Protein AF-A0A6N8VYC4-F1 (afdb_monomer_lite)

Sequence (109 aa):
MSDLDLDAYCQLMQEIKRRTSVVNLILAEPGRLMFKATAVESMCLQVRKILELIAMGSLVANEEALSRARCGLGKLWSGQQILRRVHGVNPDFYPRPIVELPGSGAIKS

Foldseek 3Di:
DDPVLVVVLVVLVVLLVVLVVLLVVCVVCVVVDVDNVVSVVSNVVSVLSSVLSLLVSLLSVPVQLVVVLVVCPVVDPDSVVSVVSSCVSPVPSDDDDDDDDPPPDPPPD

pLDDT: mean 78.05, std 10.92, range [49.78, 94.25]

Radius of gyration: 18.03 Å; chains: 1; bounding box: 36×52×43 Å

Secondary structure (DSSP, 8-state):
--HHHHHHHHHHHHHHHHHHHHHHHHHH-TTSSS-HHHHHHHHHHHHHHHHHHHHHHHHHT-HHHHHHHHHHHTT---HHHHHHHHHHH-TT-SPPPP--PPP------

Structure (mmCIF, N/CA/C/O backbone):
data_AF-A0A6N8VYC4-F1
#
_entry.id   AF-A0A6N8VYC4-F1
#
loop_
_atom_site.group_PDB
_atom_site.id
_atom_site.type_symbol
_atom_site.label_atom_id
_atom_site.label_alt_id
_atom_site.label_comp_id
_atom_site.label_asym_id
_atom_site.label_entity_id
_atom_site.label_seq_id
_atom_site.pdbx_PDB_ins_code
_atom_site.Cartn_x
_atom_site.Cartn_y
_atom_site.Cartn_z
_atom_site.occupancy
_atom_site.B_iso_or_equiv
_atom_site.auth_seq_id
_atom_site.auth_comp_id
_atom_site.auth_asym_id
_atom_site.auth_atom_id
_atom_site.pdbx_PDB_model_num
ATOM 1 N N . MET A 1 1 ? -17.537 -1.862 14.434 1.00 61.72 1 MET A N 1
ATOM 2 C CA . MET A 1 1 ? -17.065 -1.213 13.197 1.00 61.72 1 MET A CA 1
ATOM 3 C C . MET A 1 1 ? -18.210 -0.370 12.679 1.00 61.72 1 MET A C 1
ATOM 5 O O . MET A 1 1 ? -19.258 -0.939 12.391 1.00 61.72 1 MET A O 1
ATOM 9 N N . SER A 1 2 ? -18.064 0.956 12.660 1.00 77.56 2 SER A N 1
ATOM 10 C CA . SER A 1 2 ? -19.117 1.859 12.177 1.00 77.56 2 SER A CA 1
ATOM 11 C C . SER A 1 2 ? -19.246 1.810 10.646 1.00 77.56 2 SER A C 1
ATOM 13 O O . SER A 1 2 ? -18.297 1.425 9.962 1.00 77.56 2 SER A O 1
ATOM 15 N N . ASP A 1 3 ? -20.388 2.226 10.086 1.00 75.12 3 ASP A N 1
ATOM 16 C CA . ASP A 1 3 ? -20.582 2.292 8.623 1.00 75.12 3 ASP A CA 1
ATOM 17 C C . ASP A 1 3 ? -19.539 3.193 7.932 1.00 75.12 3 ASP A C 1
ATOM 19 O O . ASP A 1 3 ? -19.113 2.919 6.810 1.00 75.12 3 ASP A O 1
ATOM 23 N N . LEU A 1 4 ? -19.065 4.236 8.626 1.00 78.38 4 LEU A N 1
ATOM 24 C CA . LEU A 1 4 ? -17.997 5.120 8.148 1.00 78.38 4 LEU A CA 1
ATOM 25 C C . LEU A 1 4 ? -16.635 4.411 8.088 1.00 78.38 4 LEU A C 1
ATOM 27 O O . LEU A 1 4 ? -15.871 4.627 7.148 1.00 78.38 4 LEU A O 1
ATOM 31 N N . ASP A 1 5 ? -16.332 3.555 9.068 1.00 78.06 5 ASP A N 1
ATOM 32 C CA . ASP A 1 5 ? -15.088 2.775 9.084 1.00 78.06 5 ASP A CA 1
ATOM 33 C C . ASP A 1 5 ? -15.101 1.699 7.991 1.00 78.06 5 ASP A C 1
ATOM 35 O O . ASP A 1 5 ? -14.079 1.446 7.350 1.00 78.06 5 ASP A O 1
ATOM 39 N N . LEU A 1 6 ? -16.267 1.099 7.725 1.00 81.88 6 LEU A N 1
ATOM 40 C CA . LEU A 1 6 ? -16.435 0.135 6.640 1.00 81.88 6 LEU A CA 1
ATOM 41 C C . LEU A 1 6 ? -16.202 0.785 5.268 1.00 81.88 6 LEU A C 1
ATOM 43 O O . LEU A 1 6 ? -15.453 0.236 4.458 1.00 81.88 6 LEU A O 1
ATOM 47 N N . ASP A 1 7 ? -16.784 1.960 5.015 1.00 84.25 7 ASP A N 1
ATOM 48 C CA . ASP A 1 7 ? -16.571 2.677 3.753 1.00 84.25 7 ASP A CA 1
ATOM 49 C C . ASP A 1 7 ? -15.101 3.097 3.587 1.00 84.25 7 ASP A C 1
ATOM 51 O O . ASP A 1 7 ? -14.488 2.848 2.545 1.00 84.25 7 ASP A O 1
ATOM 55 N N . ALA A 1 8 ? -14.478 3.623 4.648 1.00 81.88 8 ALA A N 1
ATOM 56 C CA . ALA A 1 8 ? -13.054 3.951 4.647 1.00 81.88 8 ALA A CA 1
ATOM 57 C C . ALA A 1 8 ? -12.182 2.720 4.343 1.00 81.88 8 ALA A C 1
ATOM 59 O O . ALA A 1 8 ? -11.260 2.792 3.526 1.00 81.88 8 ALA A O 1
ATOM 60 N N . TYR A 1 9 ? -12.488 1.567 4.943 1.00 84.62 9 TYR A N 1
ATOM 61 C CA . TYR A 1 9 ? -11.805 0.312 4.642 1.00 84.62 9 TYR A CA 1
ATOM 62 C C . TYR A 1 9 ? -11.974 -0.093 3.170 1.00 84.62 9 TYR A C 1
ATOM 64 O O . TYR A 1 9 ? -10.988 -0.402 2.494 1.00 84.62 9 TYR A O 1
ATOM 72 N N . CYS A 1 10 ? -13.197 -0.043 2.636 1.00 87.38 10 CYS A N 1
ATOM 73 C CA . CYS A 1 10 ? -13.480 -0.352 1.236 1.00 87.38 10 CYS A CA 1
ATOM 74 C C . CYS A 1 10 ? -12.697 0.553 0.274 1.00 87.38 10 CYS A C 1
ATOM 76 O O . CYS A 1 10 ? -12.110 0.055 -0.692 1.00 87.38 10 CYS A O 1
ATOM 78 N N . GLN A 1 11 ? -12.624 1.855 0.554 1.00 88.56 11 GLN A N 1
ATOM 79 C CA . GLN A 1 11 ? -11.842 2.806 -0.236 1.00 88.56 11 GLN A CA 1
ATOM 80 C C . GLN A 1 11 ? -10.342 2.472 -0.213 1.00 88.56 11 GLN A C 1
ATOM 82 O O . GLN A 1 11 ? -9.700 2.447 -1.268 1.00 88.56 11 GLN A O 1
ATOM 87 N N . LEU A 1 12 ? -9.788 2.133 0.958 1.00 89.12 12 LEU A N 1
ATOM 88 C CA . LEU A 1 12 ? -8.393 1.692 1.083 1.00 89.12 12 LEU A CA 1
ATOM 89 C C . LEU A 1 12 ? -8.127 0.424 0.256 1.00 89.12 12 LEU A C 1
ATOM 91 O O . LEU A 1 12 ? -7.117 0.342 -0.446 1.00 89.12 12 LEU A O 1
ATOM 95 N N . MET A 1 13 ? -9.047 -0.547 0.280 1.00 90.81 13 MET A N 1
ATOM 96 C CA . MET A 1 13 ? -8.927 -1.778 -0.509 1.00 90.81 13 MET A CA 1
ATOM 97 C C . MET A 1 13 ? -9.012 -1.521 -2.019 1.00 90.81 13 MET A C 1
ATOM 99 O O . MET A 1 13 ? -8.278 -2.136 -2.796 1.00 90.81 13 MET A O 1
ATOM 103 N N . GLN A 1 14 ? -9.876 -0.604 -2.462 1.00 93.31 14 GLN A N 1
ATOM 104 C CA . GLN A 1 14 ? -9.946 -0.207 -3.871 1.00 93.31 14 GLN A CA 1
ATOM 105 C C . GLN A 1 14 ? -8.651 0.464 -4.340 1.00 93.31 14 GLN A C 1
ATOM 107 O O . GLN A 1 14 ? -8.165 0.169 -5.434 1.00 93.31 14 GLN A O 1
ATOM 112 N N . GLU A 1 15 ? -8.065 1.325 -3.512 1.00 92.94 15 GLU A N 1
ATOM 113 C CA . GLU A 1 15 ? -6.802 1.993 -3.822 1.00 92.94 15 GLU A CA 1
ATOM 114 C C . GLU A 1 15 ? -5.642 0.992 -3.934 1.00 92.94 15 GLU A C 1
ATOM 116 O O . GLU A 1 15 ? -4.841 1.082 -4.867 1.00 92.94 15 GLU A O 1
ATOM 121 N N . ILE A 1 16 ? -5.590 -0.020 -3.058 1.00 94.25 16 ILE A N 1
ATOM 122 C CA . ILE A 1 16 ? -4.629 -1.129 -3.177 1.00 94.25 16 ILE A CA 1
ATOM 123 C C . ILE A 1 16 ? -4.768 -1.813 -4.540 1.00 94.25 16 ILE A C 1
ATOM 125 O O . ILE A 1 16 ? -3.770 -1.960 -5.243 1.00 94.25 16 ILE A O 1
ATOM 129 N N . LYS A 1 17 ? -5.992 -2.173 -4.957 1.00 93.50 17 LYS A N 1
ATOM 130 C CA . LYS A 1 17 ? -6.231 -2.821 -6.261 1.00 93.50 17 LYS A CA 1
ATOM 131 C C . LYS A 1 17 ? -5.719 -1.971 -7.423 1.00 93.50 17 LYS A C 1
ATOM 133 O O . LYS A 1 17 ? -5.032 -2.494 -8.297 1.00 93.50 17 LYS A O 1
ATOM 138 N N . ARG A 1 18 ? -5.996 -0.662 -7.418 1.00 9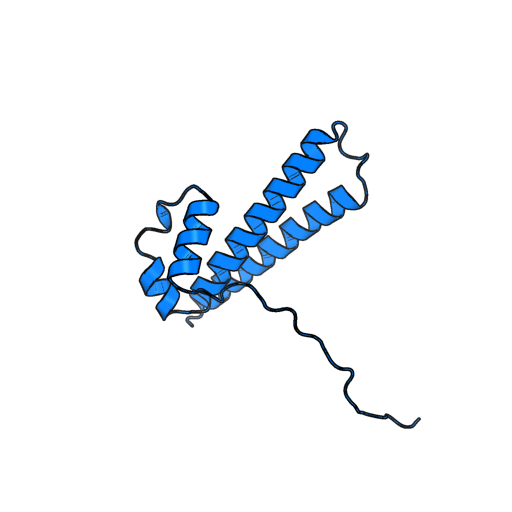3.94 18 ARG A N 1
ATOM 139 C CA . ARG A 1 18 ? -5.513 0.268 -8.458 1.00 93.94 18 ARG A CA 1
ATOM 140 C C . ARG A 1 18 ? -3.988 0.306 -8.520 1.00 93.94 18 ARG A C 1
ATOM 142 O O . ARG A 1 18 ? -3.420 0.220 -9.606 1.00 93.94 18 ARG A O 1
ATOM 149 N N . ARG A 1 19 ? -3.316 0.392 -7.368 1.00 93.62 19 ARG A N 1
ATOM 150 C CA . ARG A 1 19 ? -1.845 0.402 -7.296 1.00 93.62 19 ARG A CA 1
ATOM 151 C C . ARG A 1 19 ? -1.237 -0.917 -7.753 1.00 93.62 19 ARG A C 1
ATOM 153 O O . ARG A 1 19 ? -0.251 -0.897 -8.486 1.00 93.62 19 ARG A O 1
ATOM 160 N N . THR A 1 20 ? -1.846 -2.046 -7.397 1.00 93.94 20 THR A N 1
ATOM 161 C CA . THR A 1 20 ? -1.430 -3.365 -7.889 1.00 93.94 20 THR A CA 1
ATOM 162 C C . THR A 1 20 ? -1.564 -3.455 -9.409 1.00 93.94 20 THR A C 1
ATOM 164 O O . THR A 1 20 ? -0.648 -3.948 -10.063 1.00 93.94 20 THR A O 1
ATOM 167 N N . SER A 1 21 ? -2.629 -2.902 -10.002 1.00 93.44 21 SER A N 1
ATOM 168 C CA . SER A 1 21 ? -2.766 -2.834 -11.464 1.00 93.44 21 SER A CA 1
ATOM 169 C C . SER A 1 21 ? -1.636 -2.043 -12.129 1.00 93.44 21 SER A C 1
ATOM 171 O O . SER A 1 21 ? -1.164 -2.448 -13.186 1.00 93.44 21 SER A O 1
ATOM 173 N N . VAL A 1 22 ? -1.154 -0.959 -11.510 1.00 90.44 22 VAL A N 1
ATOM 174 C CA . VAL A 1 22 ? 0.007 -0.200 -12.017 1.00 90.44 22 VAL A CA 1
ATOM 175 C C . VAL A 1 22 ? 1.280 -1.046 -11.979 1.00 90.44 22 VAL A C 1
ATOM 177 O O . VAL A 1 22 ? 2.023 -1.067 -12.956 1.00 90.44 22 VAL A O 1
ATOM 180 N N . VAL A 1 23 ? 1.527 -1.774 -10.885 1.00 91.75 23 VAL A N 1
ATOM 181 C CA . VAL A 1 23 ? 2.686 -2.680 -10.784 1.00 91.75 23 VAL A CA 1
ATOM 182 C C . VAL A 1 23 ? 2.614 -3.769 -11.856 1.00 91.75 23 VAL A C 1
ATOM 184 O O . VAL A 1 23 ? 3.595 -3.993 -12.561 1.00 91.75 23 VAL A O 1
ATOM 187 N N . ASN A 1 24 ? 1.444 -4.387 -12.033 1.00 91.19 24 ASN A N 1
ATOM 188 C CA . ASN A 1 24 ? 1.225 -5.412 -13.052 1.00 91.19 24 ASN A CA 1
ATOM 189 C C . ASN A 1 24 ? 1.417 -4.867 -14.473 1.00 91.19 24 ASN A C 1
ATOM 191 O O . ASN A 1 24 ? 1.998 -5.553 -15.308 1.00 91.19 24 ASN A O 1
ATOM 195 N N . LEU A 1 25 ? 0.983 -3.632 -14.742 1.00 89.88 25 LEU A N 1
ATOM 196 C CA . LEU A 1 25 ? 1.174 -2.982 -16.038 1.00 89.88 25 LEU A CA 1
ATOM 197 C C . LEU A 1 25 ? 2.662 -2.780 -16.359 1.00 89.88 25 LEU A C 1
ATOM 199 O O . LEU A 1 25 ? 3.096 -3.073 -17.470 1.00 89.88 25 LEU A O 1
ATOM 203 N N . ILE A 1 26 ? 3.446 -2.306 -15.386 1.00 87.94 26 ILE A N 1
ATOM 204 C CA . ILE A 1 26 ? 4.891 -2.098 -15.562 1.00 87.94 26 ILE A CA 1
ATOM 205 C C . ILE A 1 26 ? 5.617 -3.442 -15.738 1.00 87.94 26 ILE A C 1
ATOM 207 O O . ILE A 1 26 ? 6.537 -3.536 -16.548 1.00 87.94 26 ILE A O 1
ATOM 211 N N . LEU A 1 27 ? 5.194 -4.483 -15.012 1.00 86.44 27 LEU A N 1
ATOM 212 C CA . LEU A 1 27 ? 5.744 -5.836 -15.136 1.00 86.44 27 LEU A CA 1
ATOM 213 C C . LEU A 1 27 ? 5.443 -6.481 -16.494 1.00 86.44 27 LEU A C 1
ATOM 215 O O . LEU A 1 27 ? 6.319 -7.133 -17.057 1.00 86.44 27 LEU A O 1
ATOM 219 N N . ALA A 1 28 ? 4.220 -6.316 -17.003 1.00 87.12 28 ALA A N 1
ATOM 220 C CA . ALA A 1 28 ? 3.793 -6.897 -18.273 1.00 87.12 28 ALA A CA 1
ATOM 221 C C . ALA A 1 28 ? 4.479 -6.235 -19.477 1.00 87.12 28 ALA A C 1
ATOM 223 O O . ALA A 1 28 ? 4.802 -6.913 -20.450 1.00 87.12 28 ALA A O 1
ATOM 224 N N . GLU A 1 29 ? 4.749 -4.928 -19.402 1.00 81.12 29 GLU A N 1
ATOM 225 C CA . GLU A 1 29 ? 5.382 -4.171 -20.485 1.00 81.12 29 GLU A CA 1
ATOM 226 C C . GLU A 1 29 ? 6.582 -3.337 -19.989 1.00 81.12 29 GLU A C 1
ATOM 228 O O . GLU A 1 29 ? 6.530 -2.100 -19.989 1.00 81.12 29 GLU A O 1
ATOM 233 N N . PRO A 1 30 ? 7.722 -3.968 -19.637 1.00 63.19 30 PRO A N 1
ATOM 234 C CA . PRO A 1 30 ? 8.898 -3.255 -19.124 1.00 63.19 30 PRO A CA 1
ATOM 235 C C . PRO A 1 30 ? 9.486 -2.237 -20.114 1.00 63.19 30 PRO A C 1
ATOM 237 O O . PRO A 1 30 ? 10.230 -1.345 -19.716 1.00 63.19 30 PRO A O 1
ATOM 240 N N . GLY A 1 31 ? 9.176 -2.384 -21.409 1.00 63.97 31 GLY A N 1
ATOM 241 C CA . GLY A 1 31 ? 9.610 -1.491 -22.487 1.00 63.97 31 GLY A CA 1
ATOM 242 C C . GLY A 1 31 ? 8.738 -0.247 -22.685 1.00 63.97 31 GLY A C 1
ATOM 243 O O . GLY A 1 31 ? 9.132 0.639 -23.438 1.00 63.97 31 GLY A O 1
ATOM 244 N N . ARG A 1 32 ? 7.576 -0.145 -22.020 1.00 66.44 32 ARG A N 1
ATOM 245 C CA . ARG A 1 32 ? 6.687 1.026 -22.135 1.00 66.44 32 ARG A CA 1
ATOM 246 C C . ARG A 1 32 ? 7.260 2.265 -21.445 1.00 66.44 32 ARG A C 1
ATOM 248 O O . ARG A 1 32 ? 6.955 3.393 -21.824 1.00 66.44 32 ARG A O 1
ATOM 255 N N . LEU A 1 33 ? 8.104 2.059 -20.437 1.00 68.25 33 LEU A N 1
ATOM 256 C CA . LEU A 1 33 ? 8.885 3.113 -19.805 1.00 68.25 33 LEU A CA 1
ATOM 257 C C . LEU A 1 33 ? 10.251 3.192 -20.487 1.00 68.25 33 LEU A C 1
ATOM 259 O O . LEU A 1 33 ? 11.067 2.282 -20.379 1.00 68.25 33 LEU A O 1
ATOM 263 N N . MET A 1 34 ? 10.504 4.320 -21.153 1.00 66.88 34 MET A N 1
ATOM 264 C CA . MET A 1 34 ? 11.754 4.605 -21.875 1.00 66.88 34 MET A CA 1
ATOM 265 C C . MET A 1 34 ? 13.002 4.463 -20.985 1.00 66.88 34 MET A C 1
ATOM 267 O O . MET A 1 34 ? 14.094 4.200 -21.482 1.00 66.88 34 MET A O 1
ATOM 271 N N . PHE A 1 35 ? 12.845 4.612 -19.664 1.00 80.25 35 PHE A N 1
ATOM 272 C CA . PHE A 1 35 ? 13.921 4.491 -18.689 1.00 80.25 35 PHE A CA 1
ATOM 273 C C . PHE A 1 35 ? 13.594 3.444 -17.617 1.00 80.25 35 PHE A C 1
ATOM 275 O O . PHE A 1 35 ? 12.711 3.629 -16.777 1.00 80.25 35 PHE A O 1
ATOM 282 N N . LYS A 1 36 ? 14.345 2.335 -17.629 1.00 82.31 36 LYS A N 1
ATOM 283 C CA . LYS A 1 36 ? 14.137 1.190 -16.725 1.00 82.31 36 LYS A CA 1
ATOM 284 C C . LYS A 1 36 ? 14.246 1.560 -15.245 1.00 82.31 36 LYS A C 1
ATOM 286 O O . LYS A 1 36 ? 13.532 0.980 -14.432 1.00 82.31 36 LYS A O 1
ATOM 291 N N . ALA A 1 37 ? 15.097 2.523 -14.885 1.00 86.31 37 ALA A N 1
ATOM 292 C CA . ALA A 1 37 ? 15.219 2.943 -13.491 1.00 86.31 37 ALA A CA 1
ATOM 293 C C . ALA A 1 37 ? 13.909 3.562 -12.978 1.00 86.31 37 ALA A C 1
ATOM 295 O O . ALA A 1 37 ? 13.441 3.176 -11.914 1.00 86.31 37 ALA A O 1
ATOM 296 N N . THR A 1 38 ? 13.237 4.397 -13.780 1.00 86.31 38 THR A N 1
ATOM 297 C CA . THR A 1 38 ? 11.930 4.974 -13.417 1.00 86.31 38 THR A CA 1
ATOM 298 C C . THR A 1 38 ? 10.847 3.910 -13.263 1.00 86.31 38 THR A C 1
ATOM 300 O O . THR A 1 38 ? 9.977 4.042 -12.402 1.00 86.31 38 THR A O 1
ATOM 303 N N . ALA A 1 39 ? 10.895 2.835 -14.056 1.00 86.69 39 ALA A N 1
ATOM 304 C CA . ALA A 1 39 ? 9.989 1.700 -13.896 1.00 86.69 39 ALA A CA 1
ATOM 305 C C . ALA A 1 39 ? 10.178 1.019 -12.532 1.00 86.69 39 ALA A C 1
ATOM 307 O O . ALA A 1 39 ? 9.208 0.824 -11.798 1.00 86.69 39 ALA A O 1
ATOM 308 N N . VAL A 1 40 ? 11.431 0.735 -12.165 1.00 88.19 40 VAL A N 1
ATOM 309 C CA . VAL A 1 40 ? 11.789 0.134 -10.872 1.00 88.19 40 VAL A CA 1
ATOM 310 C C . VAL A 1 40 ? 11.410 1.056 -9.711 1.00 88.19 40 VAL A C 1
ATOM 312 O O . VAL A 1 40 ? 10.750 0.616 -8.772 1.00 88.19 40 VAL A O 1
ATOM 315 N N . GLU A 1 41 ? 11.757 2.341 -9.784 1.00 90.94 41 GLU A N 1
ATOM 316 C CA . GLU A 1 41 ? 11.402 3.347 -8.776 1.00 90.94 41 GLU A CA 1
ATOM 317 C C . GLU A 1 41 ? 9.885 3.443 -8.586 1.00 90.94 41 GLU A C 1
ATOM 319 O O . GLU A 1 41 ? 9.393 3.425 -7.454 1.00 90.94 41 GLU A O 1
ATOM 324 N N . SER A 1 42 ? 9.135 3.474 -9.692 1.00 90.31 42 SER A N 1
ATOM 325 C CA . SER A 1 42 ? 7.673 3.523 -9.675 1.00 90.31 42 SER A CA 1
ATOM 326 C C . SER A 1 42 ? 7.083 2.274 -9.030 1.00 90.31 42 SER A C 1
ATOM 328 O O . SER A 1 42 ? 6.228 2.392 -8.154 1.00 90.31 42 SER A O 1
ATOM 330 N N . MET A 1 43 ? 7.555 1.079 -9.397 1.00 90.25 43 MET A N 1
ATOM 331 C CA . MET A 1 43 ? 7.097 -0.176 -8.793 1.00 90.25 43 MET A CA 1
ATOM 332 C C . MET A 1 43 ? 7.387 -0.228 -7.291 1.00 90.25 43 MET A C 1
ATOM 334 O O . MET A 1 43 ? 6.479 -0.498 -6.505 1.00 90.25 43 MET A O 1
ATOM 338 N N . CYS A 1 44 ? 8.616 0.087 -6.876 1.00 90.31 44 CYS A N 1
ATOM 339 C CA . CYS A 1 44 ? 9.006 0.130 -5.466 1.00 90.31 44 CYS A CA 1
ATOM 340 C C . CYS A 1 44 ? 8.134 1.112 -4.668 1.00 90.31 44 CYS A C 1
ATOM 342 O O . CYS A 1 44 ? 7.704 0.810 -3.551 1.00 90.31 44 CYS A O 1
ATOM 344 N N . LEU A 1 45 ? 7.821 2.272 -5.254 1.00 91.94 45 LEU A N 1
ATOM 345 C CA . LEU A 1 45 ? 6.935 3.261 -4.654 1.00 91.94 45 LEU A CA 1
ATOM 346 C C . LEU A 1 45 ? 5.504 2.731 -4.486 1.00 91.94 45 LEU A C 1
ATOM 348 O O . LEU A 1 45 ? 4.919 2.9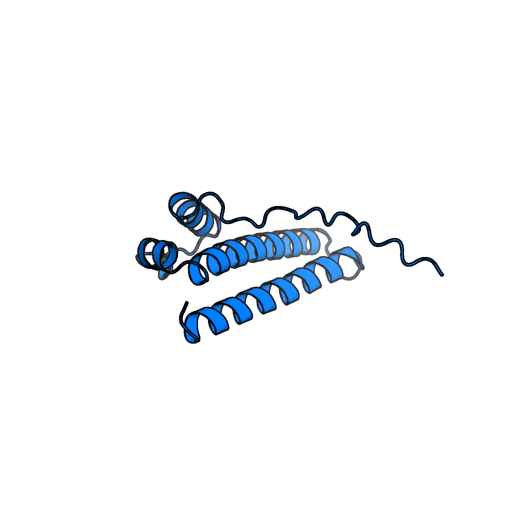08 -3.413 1.00 91.94 45 LEU A O 1
ATOM 352 N N . GLN A 1 46 ? 4.947 2.076 -5.511 1.00 93.19 46 GLN A N 1
ATOM 353 C CA . GLN A 1 46 ? 3.606 1.495 -5.426 1.00 93.19 46 GLN A CA 1
ATOM 354 C C . GLN A 1 46 ? 3.540 0.381 -4.381 1.00 93.19 46 GLN A C 1
ATOM 356 O O . GLN A 1 46 ? 2.626 0.389 -3.559 1.00 93.19 46 GLN A O 1
ATOM 361 N N . VAL A 1 47 ? 4.528 -0.518 -4.344 1.00 90.56 47 VAL A N 1
ATOM 362 C CA . VAL A 1 47 ? 4.608 -1.594 -3.342 1.00 90.56 47 VAL A CA 1
ATOM 363 C C . VAL A 1 47 ? 4.656 -1.019 -1.929 1.00 90.56 47 VAL A C 1
ATOM 365 O O . VAL A 1 47 ? 3.873 -1.425 -1.072 1.00 90.56 47 VAL A O 1
ATOM 368 N N . ARG A 1 48 ? 5.498 -0.009 -1.682 1.00 90.06 48 ARG A N 1
ATOM 369 C CA . ARG A 1 48 ? 5.550 0.665 -0.378 1.00 90.06 48 ARG A CA 1
ATOM 370 C C . ARG A 1 48 ? 4.190 1.248 0.021 1.00 90.06 48 ARG A C 1
ATOM 372 O O . ARG A 1 48 ? 3.767 1.087 1.163 1.00 90.06 48 ARG A O 1
ATOM 379 N N . LYS A 1 49 ? 3.492 1.901 -0.913 1.00 89.25 49 LYS A N 1
ATOM 380 C CA . LYS A 1 49 ? 2.166 2.481 -0.659 1.00 89.25 49 LYS A CA 1
ATOM 381 C C . LYS A 1 49 ? 1.099 1.422 -0.400 1.00 89.25 49 LYS A C 1
ATOM 383 O O . LYS A 1 49 ? 0.258 1.632 0.466 1.00 89.25 49 LYS A O 1
ATOM 388 N N . ILE A 1 50 ? 1.157 0.283 -1.086 1.00 91.19 50 ILE A N 1
ATOM 389 C CA . ILE A 1 50 ? 0.276 -0.861 -0.821 1.00 91.19 50 ILE A CA 1
ATOM 390 C C . ILE A 1 50 ? 0.459 -1.354 0.621 1.00 91.19 50 ILE A C 1
ATOM 392 O O . ILE A 1 50 ? -0.531 -1.509 1.330 1.00 91.19 50 ILE A O 1
ATOM 396 N N . LEU A 1 51 ? 1.700 -1.524 1.091 1.00 86.69 51 LEU A N 1
ATOM 397 C CA . LEU A 1 51 ? 1.972 -1.946 2.473 1.00 86.69 51 LEU A CA 1
ATOM 398 C C . LEU A 1 51 ? 1.441 -0.935 3.504 1.00 86.69 51 LEU A C 1
ATOM 400 O O . LEU A 1 51 ? 0.847 -1.330 4.506 1.00 86.69 51 LEU A O 1
ATOM 404 N N . GLU A 1 52 ? 1.605 0.366 3.244 1.00 84.25 52 GLU A N 1
ATOM 405 C CA . GLU A 1 52 ? 1.044 1.433 4.086 1.00 84.25 52 GLU A CA 1
ATOM 406 C C . GLU A 1 52 ? -0.493 1.373 4.143 1.00 84.25 52 GLU A C 1
ATOM 408 O O . GLU A 1 52 ? -1.074 1.497 5.220 1.00 84.25 52 GLU A O 1
ATOM 413 N N . LEU A 1 53 ? -1.160 1.154 3.005 1.00 87.88 53 LEU A N 1
ATOM 414 C CA . LEU A 1 53 ? -2.621 1.042 2.928 1.00 87.88 53 LEU A CA 1
ATOM 415 C C . LEU A 1 53 ? -3.142 -0.208 3.645 1.00 87.88 53 LEU A C 1
ATOM 417 O O . LEU A 1 53 ? -4.153 -0.118 4.335 1.00 87.88 53 LEU A O 1
ATOM 421 N N . ILE A 1 54 ? -2.449 -1.347 3.536 1.00 86.31 54 ILE A N 1
ATOM 422 C CA . ILE A 1 54 ? -2.781 -2.574 4.283 1.00 86.31 54 ILE A CA 1
ATOM 423 C C . ILE A 1 54 ? -2.689 -2.310 5.790 1.00 86.31 54 ILE A C 1
ATOM 425 O O . ILE A 1 54 ? -3.613 -2.639 6.534 1.00 86.31 54 ILE A O 1
ATOM 429 N N . ALA A 1 55 ? -1.611 -1.658 6.232 1.00 82.69 55 ALA A N 1
ATOM 430 C CA . ALA A 1 55 ? -1.424 -1.283 7.628 1.00 82.69 55 ALA A CA 1
ATOM 431 C C . ALA A 1 55 ? -2.562 -0.382 8.130 1.00 82.69 55 ALA A C 1
ATOM 433 O O . ALA A 1 55 ? -3.146 -0.647 9.179 1.00 82.69 55 ALA A O 1
ATOM 434 N N . MET A 1 56 ? -2.938 0.640 7.359 1.00 81.50 56 MET A N 1
ATOM 435 C CA . MET A 1 56 ? -4.056 1.520 7.711 1.00 81.50 56 MET A CA 1
ATOM 436 C C . MET A 1 56 ? -5.405 0.793 7.692 1.00 81.50 56 MET A C 1
ATOM 438 O O . MET A 1 56 ? -6.194 0.977 8.612 1.00 81.50 56 MET A O 1
ATOM 442 N N . GLY A 1 57 ? -5.655 -0.076 6.710 1.00 83.50 57 GLY A N 1
ATOM 443 C CA . GLY A 1 57 ? -6.882 -0.872 6.635 1.00 83.50 57 GLY A CA 1
ATOM 444 C C . GLY A 1 57 ? -7.052 -1.790 7.845 1.00 83.50 57 GLY A C 1
ATOM 445 O O . GLY A 1 57 ? -8.144 -1.877 8.398 1.00 83.50 57 GLY A O 1
ATOM 446 N N . SER A 1 58 ? -5.962 -2.404 8.318 1.00 79.00 58 SER A N 1
ATOM 447 C CA . SER A 1 58 ? -5.976 -3.229 9.535 1.00 79.00 58 SER A CA 1
ATO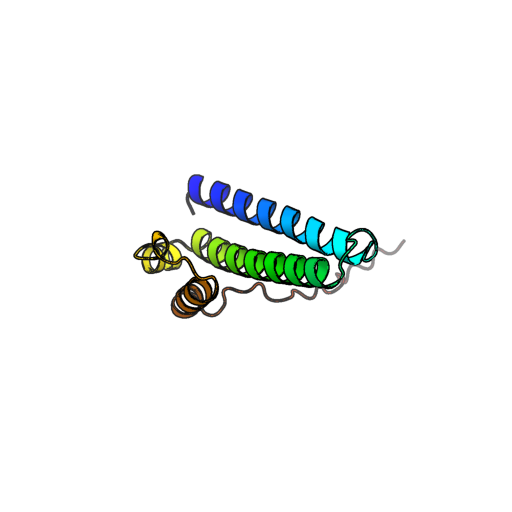M 448 C C . SER A 1 58 ? -6.324 -2.435 10.802 1.00 79.00 58 SER A C 1
ATOM 450 O O . SER A 1 58 ? -6.917 -2.987 11.726 1.00 79.00 58 SER A O 1
ATOM 452 N N . LEU A 1 59 ? -5.960 -1.146 10.848 1.00 79.56 59 LEU A N 1
ATOM 453 C CA . LEU A 1 59 ? -6.309 -0.259 11.951 1.00 79.56 59 LEU A CA 1
ATOM 454 C C . LEU A 1 59 ? -7.778 0.137 11.865 1.00 79.56 59 LEU A C 1
ATOM 456 O O . LEU A 1 59 ? -8.473 0.020 12.859 1.00 79.56 59 LEU A O 1
ATOM 460 N N . VAL A 1 60 ? -8.265 0.556 10.694 1.00 79.69 60 VAL A N 1
ATOM 461 C CA . VAL A 1 60 ? -9.678 0.935 10.500 1.00 79.69 60 VAL A CA 1
ATOM 462 C C . VAL A 1 60 ? -10.622 -0.227 10.832 1.00 79.69 60 VAL A C 1
ATOM 464 O O . VAL A 1 60 ? -11.653 -0.017 11.462 1.00 79.69 60 VAL A O 1
ATOM 467 N N . ALA A 1 61 ? -10.237 -1.460 10.497 1.00 76.12 61 ALA A N 1
ATOM 468 C CA . ALA A 1 61 ? -11.008 -2.655 10.832 1.00 76.12 61 ALA A CA 1
ATOM 469 C C . ALA A 1 61 ? -11.010 -3.008 12.338 1.00 76.12 61 ALA A C 1
ATOM 471 O O . ALA A 1 61 ? -11.823 -3.820 12.776 1.00 76.12 61 ALA A O 1
ATOM 472 N N . ASN A 1 62 ? -10.111 -2.424 13.139 1.00 77.06 62 ASN A N 1
ATOM 473 C CA . ASN A 1 62 ? -9.956 -2.709 14.565 1.00 77.06 62 ASN A CA 1
ATOM 474 C C . ASN A 1 62 ? -10.105 -1.421 15.396 1.00 77.06 62 ASN A C 1
ATOM 476 O O . ASN A 1 62 ? -9.145 -0.679 15.589 1.00 77.06 62 ASN A O 1
ATOM 480 N N . GLU A 1 63 ? -11.303 -1.175 15.937 1.00 70.56 63 GLU A N 1
ATOM 481 C CA . GLU A 1 63 ? -11.648 0.054 16.678 1.00 70.56 63 GLU A CA 1
ATOM 482 C C . GLU A 1 63 ? -10.730 0.348 17.882 1.00 70.56 63 GLU A C 1
ATOM 484 O O . GLU A 1 63 ? -10.391 1.510 18.141 1.00 70.56 63 GLU A O 1
ATOM 489 N N . GLU A 1 64 ? -10.268 -0.680 18.600 1.00 71.31 64 GLU A N 1
ATOM 490 C CA . GLU A 1 64 ? -9.351 -0.524 19.737 1.00 71.31 64 GLU A CA 1
ATOM 491 C C . GLU A 1 64 ? -7.933 -0.153 19.285 1.00 71.31 64 GLU A C 1
ATOM 493 O O . GLU A 1 64 ? -7.258 0.693 19.888 1.00 71.31 64 GLU A O 1
ATOM 498 N N . ALA A 1 65 ? -7.452 -0.784 18.211 1.00 70.12 65 ALA A N 1
ATOM 499 C CA . ALA A 1 65 ? -6.165 -0.458 17.609 1.00 70.12 65 ALA A CA 1
ATOM 500 C C . ALA A 1 65 ? -6.198 0.940 16.979 1.00 70.12 65 ALA A C 1
ATOM 502 O O . ALA A 1 65 ? -5.273 1.731 17.183 1.00 70.12 65 ALA A O 1
ATOM 503 N N . LEU A 1 66 ? -7.289 1.282 16.292 1.00 71.19 66 LEU A N 1
ATOM 504 C CA . LEU A 1 66 ? -7.520 2.606 15.735 1.00 71.19 66 LEU A CA 1
ATOM 505 C C . LEU A 1 66 ? -7.486 3.663 16.831 1.00 71.19 66 LEU A C 1
ATOM 507 O O . LEU A 1 66 ? -6.714 4.607 16.720 1.00 71.19 66 LEU A O 1
ATOM 511 N N . SER A 1 67 ? -8.247 3.493 17.912 1.00 69.69 67 SER A N 1
ATOM 512 C CA . SER A 1 67 ? -8.318 4.479 18.998 1.00 69.69 67 SER A CA 1
ATOM 513 C C . SER A 1 67 ? -6.949 4.753 19.632 1.00 69.69 67 SER A C 1
ATOM 515 O O . SER A 1 67 ? -6.611 5.906 19.900 1.00 69.69 67 SER A O 1
ATOM 517 N N . ARG A 1 68 ? -6.105 3.722 19.788 1.00 72.38 68 ARG A N 1
ATOM 518 C CA . ARG A 1 68 ? -4.734 3.860 20.320 1.00 72.38 68 ARG A CA 1
ATOM 519 C C . ARG A 1 68 ? -3.743 4.455 19.317 1.00 72.38 68 ARG A C 1
ATOM 521 O O . ARG A 1 68 ? -2.808 5.158 19.711 1.00 72.38 68 ARG A O 1
ATOM 528 N N . ALA A 1 69 ? -3.921 4.180 18.027 1.00 68.75 69 ALA A N 1
ATOM 529 C CA . ALA A 1 69 ? -3.035 4.664 16.974 1.00 68.75 69 ALA A CA 1
ATOM 530 C C . ALA A 1 69 ? -3.400 6.078 16.482 1.00 68.75 69 ALA A C 1
ATOM 532 O O . ALA A 1 69 ? -2.503 6.839 16.127 1.00 68.75 69 ALA A O 1
ATOM 533 N N . ARG A 1 70 ? -4.686 6.460 16.503 1.00 66.44 70 ARG A N 1
ATOM 534 C CA . ARG A 1 70 ? -5.251 7.697 15.921 1.00 66.44 70 ARG A CA 1
ATOM 535 C C . ARG A 1 70 ? -4.558 8.967 16.406 1.00 66.44 70 ARG A C 1
ATOM 537 O O . ARG A 1 70 ? -4.374 9.901 15.625 1.00 66.44 70 ARG A O 1
ATOM 544 N N . CYS A 1 71 ? -4.102 8.986 17.658 1.00 59.59 71 CYS A N 1
ATOM 545 C CA . CYS A 1 71 ? -3.308 10.086 18.189 1.00 59.59 71 CYS A CA 1
ATOM 546 C C . CYS A 1 71 ? -1.886 10.059 17.590 1.00 59.59 71 CYS A C 1
ATOM 548 O O . CYS A 1 71 ? -1.026 9.286 18.012 1.00 59.59 71 CYS A O 1
ATOM 550 N N . GLY A 1 72 ? -1.650 10.897 16.574 1.00 60.91 72 GLY A N 1
ATOM 551 C CA . GLY A 1 72 ? -0.336 11.100 15.951 1.00 60.91 72 GLY A CA 1
ATOM 552 C C . GLY A 1 72 ? -0.189 10.573 14.521 1.00 60.91 72 GLY A C 1
ATOM 553 O O . GLY A 1 72 ? 0.719 11.030 13.833 1.00 60.91 72 GLY A O 1
ATOM 554 N N . LEU A 1 73 ? -1.095 9.711 14.032 1.00 63.53 73 LEU A N 1
ATOM 555 C CA . LEU A 1 73 ? -1.048 9.195 12.650 1.00 63.53 73 LEU A CA 1
ATOM 556 C C . LEU A 1 73 ? -1.058 10.315 11.598 1.00 63.53 73 LEU A C 1
ATOM 558 O O . LEU A 1 73 ? -0.285 10.259 10.649 1.00 63.53 73 LEU A O 1
ATOM 562 N N . GLY A 1 74 ? -1.854 11.371 11.802 1.00 60.00 74 GLY A N 1
ATOM 563 C CA . GLY A 1 74 ? -1.930 12.510 10.875 1.00 60.00 74 GLY A CA 1
ATOM 564 C C . GLY A 1 74 ? -0.632 13.319 10.733 1.00 60.00 74 GLY A C 1
ATOM 565 O O . GLY A 1 74 ? -0.523 14.132 9.823 1.00 60.00 74 GLY A O 1
ATOM 566 N N . LYS A 1 75 ? 0.358 13.106 11.613 1.00 61.94 75 LYS A N 1
ATOM 567 C CA . LYS A 1 75 ? 1.677 13.764 11.560 1.00 61.94 75 LYS A CA 1
ATOM 568 C C . LYS A 1 75 ? 2.765 12.880 10.936 1.00 61.94 75 LYS A C 1
ATOM 570 O O . LYS A 1 75 ? 3.893 13.340 10.762 1.00 61.94 75 LYS A O 1
ATOM 575 N N . LEU A 1 76 ? 2.459 11.621 10.616 1.00 64.62 76 LEU A N 1
ATOM 576 C CA . LEU A 1 76 ? 3.428 10.685 10.050 1.00 64.62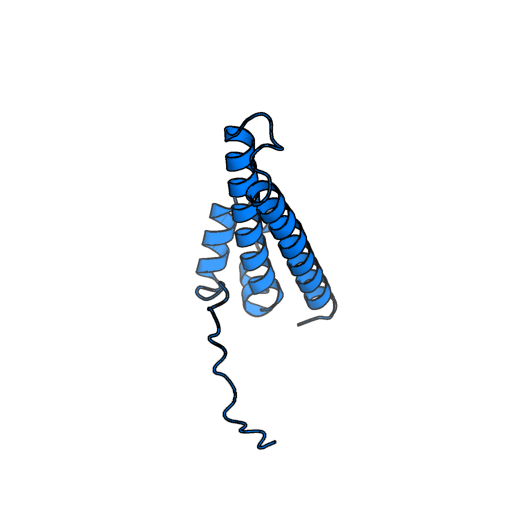 76 LEU A CA 1
ATOM 577 C C . LEU A 1 76 ? 3.453 10.845 8.529 1.00 64.62 76 LEU A C 1
ATOM 579 O O . LEU A 1 76 ? 2.518 10.478 7.827 1.00 64.62 76 LEU A O 1
ATOM 583 N N . TRP A 1 77 ? 4.553 11.385 8.016 1.00 57.25 77 TRP A N 1
ATOM 584 C CA . TRP A 1 77 ? 4.784 11.578 6.580 1.00 57.25 77 TRP A CA 1
ATOM 585 C C . TRP A 1 77 ? 5.597 10.431 5.953 1.00 57.25 77 TRP A C 1
ATOM 587 O O . TRP A 1 77 ? 5.657 10.282 4.732 1.00 57.25 77 TRP A O 1
ATOM 597 N N . SER A 1 78 ? 6.216 9.599 6.795 1.00 70.50 78 SER A N 1
ATOM 598 C CA . SER A 1 78 ? 7.068 8.479 6.400 1.00 70.50 78 SER A CA 1
ATOM 599 C C . SER A 1 78 ? 6.335 7.147 6.546 1.00 70.50 78 SER A C 1
ATOM 601 O O . SER A 1 78 ? 5.860 6.797 7.628 1.00 70.50 78 SER A O 1
ATOM 603 N N . GLY A 1 79 ? 6.333 6.354 5.471 1.00 68.12 79 GLY A N 1
ATOM 604 C CA . GLY A 1 79 ? 5.795 4.992 5.470 1.00 68.12 79 GLY A CA 1
ATOM 605 C C . GLY A 1 79 ? 6.403 4.096 6.538 1.00 68.12 79 GLY A C 1
ATOM 606 O O . GLY A 1 79 ? 5.706 3.329 7.192 1.00 68.12 79 GLY A O 1
ATOM 607 N N . GLN A 1 80 ? 7.701 4.248 6.793 1.00 75.75 80 GLN A N 1
ATOM 608 C CA . GLN A 1 80 ? 8.385 3.491 7.834 1.00 75.75 80 GLN A CA 1
ATOM 609 C C . GLN A 1 80 ? 7.872 3.855 9.234 1.00 75.75 80 GLN A C 1
ATOM 611 O O . GLN A 1 80 ? 7.757 2.981 10.091 1.00 75.75 80 GLN A O 1
ATOM 616 N N . GLN A 1 81 ? 7.545 5.128 9.475 1.00 76.25 81 GLN A N 1
ATOM 617 C CA . GLN A 1 81 ? 6.984 5.560 10.754 1.00 76.25 81 GLN A CA 1
ATOM 618 C C . GLN A 1 81 ? 5.556 5.032 10.945 1.00 76.25 81 GLN A C 1
ATOM 620 O O . GLN A 1 81 ? 5.225 4.575 12.038 1.00 76.25 81 GLN A O 1
ATOM 625 N N . ILE A 1 82 ? 4.749 5.023 9.877 1.00 75.44 82 ILE A N 1
ATOM 626 C CA . ILE A 1 82 ? 3.407 4.421 9.876 1.00 75.44 82 ILE A CA 1
ATOM 627 C C . ILE A 1 82 ? 3.507 2.931 10.218 1.00 75.44 82 ILE A C 1
ATOM 629 O O . ILE A 1 82 ? 2.878 2.483 11.173 1.00 75.44 82 ILE A O 1
ATOM 633 N N . LEU A 1 83 ? 4.359 2.182 9.512 1.00 76.19 83 LEU A N 1
ATOM 634 C CA . LEU A 1 83 ? 4.539 0.744 9.729 1.00 76.19 83 LEU A CA 1
ATOM 635 C C . LEU A 1 83 ? 5.023 0.421 11.149 1.00 76.19 83 LEU A C 1
ATOM 637 O O . LEU A 1 83 ? 4.478 -0.475 11.786 1.00 76.19 83 LEU A O 1
ATOM 641 N N . ARG A 1 84 ? 5.996 1.173 11.687 1.00 79.69 84 ARG A N 1
ATOM 642 C CA . ARG A 1 84 ? 6.464 0.994 13.077 1.00 79.69 84 ARG A CA 1
ATOM 643 C C . ARG A 1 84 ? 5.352 1.244 14.090 1.00 79.69 84 ARG A C 1
ATOM 645 O O . ARG A 1 84 ? 5.229 0.504 15.063 1.00 79.69 84 ARG A O 1
ATOM 652 N N . ARG A 1 85 ? 4.548 2.288 13.874 1.00 77.00 85 ARG A N 1
ATOM 653 C CA . ARG A 1 85 ? 3.454 2.634 14.782 1.00 77.00 85 ARG A CA 1
ATOM 654 C C . ARG A 1 85 ? 2.348 1.587 14.740 1.00 77.00 85 ARG A C 1
ATOM 656 O O . ARG A 1 85 ? 1.894 1.181 15.803 1.00 77.00 85 ARG A O 1
ATOM 663 N N . VAL A 1 86 ? 1.960 1.140 13.544 1.00 76.25 86 VAL A N 1
ATOM 664 C CA . VAL A 1 86 ? 0.957 0.082 13.362 1.00 76.25 86 VAL A CA 1
ATOM 665 C C . VAL A 1 86 ? 1.443 -1.206 14.011 1.00 76.25 86 VAL A C 1
ATOM 667 O O . VAL A 1 86 ? 0.714 -1.759 14.818 1.00 76.25 86 VAL A O 1
ATOM 670 N N . HIS A 1 87 ? 2.685 -1.628 13.762 1.00 78.31 87 HIS A N 1
ATOM 671 C CA . HIS A 1 87 ? 3.236 -2.851 14.350 1.00 78.31 87 HIS A CA 1
ATOM 672 C C . HIS A 1 87 ? 3.243 -2.829 15.887 1.00 78.31 87 HIS A C 1
ATOM 674 O O . HIS A 1 87 ? 2.946 -3.836 16.518 1.00 78.31 87 HIS A O 1
ATOM 680 N N . GLY A 1 88 ? 3.515 -1.672 16.504 1.00 78.50 88 GLY A N 1
ATOM 681 C CA . GLY A 1 88 ? 3.451 -1.529 17.963 1.00 78.50 88 GLY A CA 1
ATOM 682 C C . GLY A 1 88 ? 2.039 -1.637 18.556 1.00 78.50 88 GLY A C 1
ATOM 683 O O . GLY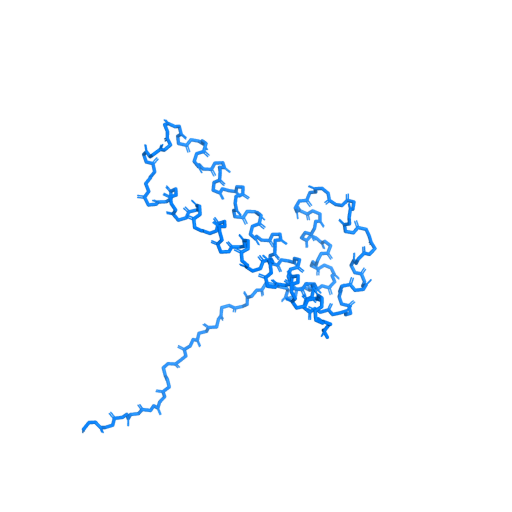 A 1 88 ? 1.910 -1.880 19.752 1.00 78.50 88 GLY A O 1
ATOM 684 N N . VAL A 1 89 ? 0.989 -1.442 17.752 1.00 79.44 89 VAL A N 1
ATOM 685 C CA . VAL A 1 89 ? -0.418 -1.495 18.197 1.00 79.44 89 VAL A CA 1
ATOM 686 C C . VAL A 1 89 ? -1.112 -2.786 17.749 1.00 79.44 89 VAL A C 1
ATOM 688 O O . VAL A 1 89 ? -1.927 -3.332 18.488 1.00 79.44 89 VAL A O 1
ATOM 691 N N . ASN A 1 90 ? -0.785 -3.272 16.554 1.00 75.19 90 ASN A N 1
ATOM 692 C CA . ASN A 1 90 ? -1.269 -4.503 15.948 1.00 75.19 90 ASN A CA 1
ATOM 693 C C . ASN A 1 90 ? -0.080 -5.241 15.297 1.00 75.19 90 ASN A C 1
ATOM 695 O O . ASN A 1 90 ? 0.251 -4.978 14.137 1.00 75.19 90 ASN A O 1
ATOM 699 N N . PRO A 1 91 ? 0.596 -6.141 16.030 1.00 76.69 91 PRO A N 1
ATOM 700 C CA . PRO A 1 91 ? 1.765 -6.853 15.516 1.00 76.69 91 PRO A CA 1
ATOM 701 C C . PRO A 1 91 ? 1.441 -7.751 14.314 1.00 76.69 91 PRO A C 1
ATOM 703 O O . PRO A 1 91 ? 2.247 -7.847 13.389 1.00 76.69 91 PRO A O 1
ATOM 706 N N . ASP A 1 92 ? 0.239 -8.334 14.296 1.00 73.75 92 ASP A N 1
ATOM 707 C CA . ASP A 1 92 ? -0.252 -9.293 13.299 1.00 73.75 92 ASP A CA 1
ATOM 708 C C . ASP A 1 92 ? -1.059 -8.629 12.170 1.00 73.75 92 ASP A C 1
ATOM 710 O O . ASP A 1 92 ? -1.997 -9.203 11.618 1.00 73.75 92 ASP A O 1
ATOM 714 N N . PHE A 1 93 ? -0.713 -7.393 11.811 1.00 73.06 93 PHE A N 1
ATOM 715 C CA . PHE A 1 93 ? -1.522 -6.612 10.877 1.00 73.06 93 PHE A CA 1
ATOM 716 C C . PHE A 1 93 ? -1.449 -7.063 9.410 1.00 73.06 93 PHE A C 1
ATOM 718 O O . PHE A 1 93 ? -2.315 -6.695 8.614 1.00 73.06 93 PHE A O 1
ATOM 725 N N . TYR A 1 94 ? -0.409 -7.805 9.018 1.00 72.69 94 TYR A N 1
ATOM 726 C CA . TYR A 1 94 ? -0.289 -8.290 7.646 1.00 72.69 94 TYR A CA 1
ATOM 727 C C . TYR A 1 94 ? -1.231 -9.476 7.399 1.00 72.69 94 TYR A C 1
ATOM 729 O O . TYR A 1 94 ? -1.274 -10.397 8.219 1.00 72.69 94 TYR A O 1
ATOM 737 N N . PRO A 1 95 ? -1.935 -9.513 6.250 1.00 69.94 95 PRO A N 1
ATOM 738 C CA . PRO A 1 95 ? -2.704 -10.680 5.848 1.00 69.94 95 PRO A CA 1
ATOM 739 C C . PRO A 1 95 ? -1.805 -11.915 5.816 1.00 69.94 95 PRO A C 1
ATOM 741 O O . PRO A 1 95 ? -0.738 -11.904 5.198 1.00 69.94 95 PRO A O 1
ATOM 744 N N . ARG A 1 96 ? -2.241 -12.986 6.476 1.00 75.38 96 ARG A N 1
ATOM 745 C CA . ARG A 1 96 ? -1.562 -14.278 6.396 1.00 75.38 96 ARG A CA 1
ATOM 746 C C . ARG A 1 96 ? -2.056 -15.008 5.146 1.00 75.38 96 ARG A C 1
ATOM 748 O O . ARG A 1 96 ? -3.263 -14.994 4.900 1.00 75.38 96 ARG A O 1
ATOM 755 N N . PRO A 1 97 ? -1.166 -15.633 4.356 1.00 72.62 97 PRO A N 1
ATOM 756 C CA . PRO A 1 97 ? -1.586 -16.465 3.238 1.00 72.62 97 PRO A CA 1
ATOM 757 C C . PRO A 1 97 ? -2.552 -17.542 3.736 1.00 72.62 97 PRO A C 1
ATOM 759 O O . PRO A 1 97 ? -2.222 -18.290 4.658 1.00 72.62 97 PRO A O 1
ATOM 762 N N . ILE A 1 98 ? -3.740 -17.609 3.143 1.00 75.88 98 ILE A N 1
ATOM 763 C CA . ILE A 1 98 ? -4.691 -18.689 3.396 1.00 75.88 98 ILE A CA 1
ATOM 764 C C . ILE A 1 98 ? -4.436 -19.735 2.315 1.00 75.88 98 ILE A C 1
ATOM 766 O O . ILE A 1 98 ? -4.526 -19.436 1.126 1.00 75.88 98 ILE A O 1
ATOM 770 N N . VAL A 1 99 ? -4.067 -20.947 2.723 1.00 78.19 99 VAL A N 1
ATOM 771 C CA . VAL A 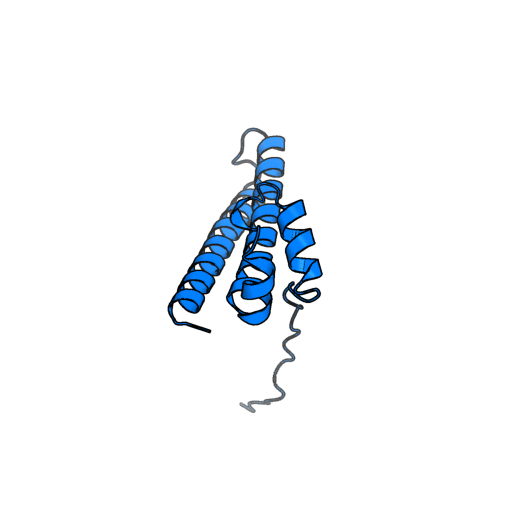1 99 ? -4.010 -22.089 1.808 1.00 78.19 99 VAL A CA 1
ATOM 772 C C . VAL A 1 99 ? -5.417 -22.663 1.740 1.00 78.19 99 VAL A C 1
ATOM 774 O O . VAL A 1 99 ? -5.882 -23.292 2.689 1.00 78.19 99 VAL A O 1
ATOM 777 N N . GLU A 1 100 ? -6.112 -22.408 0.637 1.00 65.75 100 GLU A N 1
ATOM 778 C CA . GLU A 1 100 ? -7.397 -23.043 0.361 1.00 65.75 100 GLU A CA 1
ATOM 779 C C . GLU A 1 100 ? -7.145 -24.516 0.025 1.00 65.75 100 GLU A C 1
ATOM 781 O O . GLU A 1 100 ? -6.585 -24.851 -1.019 1.00 65.75 100 GLU A O 1
ATOM 786 N N . LEU A 1 101 ? -7.511 -25.415 0.941 1.00 76.12 101 LEU A N 1
ATOM 787 C CA . LEU A 1 101 ? -7.534 -26.843 0.643 1.00 76.12 101 LEU A CA 1
ATOM 788 C C . LEU A 1 101 ? -8.740 -27.119 -0.263 1.00 76.12 101 LEU A C 1
ATOM 790 O O . LEU A 1 101 ? -9.843 -26.677 0.074 1.00 76.12 101 LEU A O 1
ATOM 794 N N . PRO A 1 102 ? -8.577 -27.850 -1.382 1.00 71.69 102 PRO A N 1
ATOM 795 C CA . PRO A 1 102 ? -9.717 -28.273 -2.178 1.00 71.69 102 PRO A CA 1
ATOM 796 C C . PRO A 1 102 ? -10.681 -29.043 -1.273 1.00 71.69 102 PRO A C 1
ATOM 798 O O . PRO A 1 102 ? -10.298 -30.010 -0.610 1.00 71.69 102 PRO A O 1
ATOM 801 N N . GLY A 1 103 ? -11.927 -28.568 -1.204 1.00 66.62 103 GLY A N 1
ATOM 802 C CA . GLY A 1 103 ? -12.965 -29.212 -0.416 1.00 66.62 103 GLY A CA 1
ATOM 803 C C . GLY A 1 103 ? -13.098 -30.667 -0.849 1.00 66.62 103 GLY A C 1
ATOM 804 O O . GLY A 1 103 ? -13.243 -30.948 -2.038 1.00 66.62 103 GLY A O 1
ATOM 805 N N . SER A 1 104 ? -13.036 -31.591 0.111 1.00 63.28 104 SER A N 1
ATOM 806 C CA . SER A 1 104 ? -13.306 -33.017 -0.096 1.00 63.28 104 SER A CA 1
ATOM 807 C C . SER A 1 104 ? -14.799 -33.216 -0.385 1.00 63.28 104 SER A C 1
ATOM 809 O O . SER A 1 104 ? -15.573 -33.687 0.441 1.00 63.28 104 SER A O 1
ATOM 811 N N . GLY A 1 105 ? -15.230 -32.751 -1.551 1.00 58.84 105 GLY A N 1
ATOM 812 C CA . GLY A 1 105 ? -16.551 -32.943 -2.114 1.00 58.84 105 GLY A CA 1
ATOM 813 C C . GLY A 1 105 ? -16.361 -33.653 -3.436 1.00 58.84 105 GLY A C 1
ATOM 814 O O . GLY A 1 105 ? -16.306 -33.016 -4.483 1.00 58.84 105 GLY A O 1
ATOM 815 N N . ALA A 1 106 ? -16.214 -34.977 -3.387 1.00 51.62 106 ALA A N 1
ATOM 816 C CA . ALA A 1 106 ? -16.326 -35.809 -4.572 1.00 51.62 106 ALA A CA 1
ATOM 817 C C . ALA A 1 106 ? -17.757 -35.672 -5.110 1.00 51.62 106 ALA A C 1
ATOM 819 O O . ALA A 1 106 ? -18.656 -36.407 -4.703 1.00 51.62 106 ALA A O 1
ATOM 820 N N . ILE A 1 107 ? -17.978 -34.715 -6.010 1.00 57.25 107 ILE A N 1
ATOM 821 C CA . ILE A 1 107 ? -19.155 -34.725 -6.871 1.00 57.25 107 ILE A CA 1
ATOM 822 C C . ILE A 1 107 ? -18.903 -35.870 -7.849 1.00 57.25 107 ILE A C 1
ATOM 824 O O . ILE A 1 107 ? -18.188 -35.719 -8.839 1.00 57.25 107 ILE A O 1
ATOM 828 N N . LYS A 1 108 ? -19.399 -37.060 -7.497 1.00 49.78 108 LYS A N 1
ATOM 829 C CA . LYS A 1 108 ? -19.480 -38.182 -8.428 1.00 49.78 108 LYS A CA 1
ATOM 830 C C . LYS A 1 108 ? -20.427 -37.759 -9.550 1.00 49.78 108 LYS A C 1
ATOM 832 O O . LYS A 1 108 ? -21.610 -37.544 -9.295 1.00 49.78 108 LYS A O 1
ATOM 837 N N . SER A 1 109 ? -19.852 -37.570 -10.737 1.00 58.53 109 SER A N 1
ATOM 838 C CA . SER A 1 109 ? -20.575 -37.565 -12.010 1.00 58.53 109 SER A CA 1
ATOM 839 C C . SER A 1 109 ? -21.187 -38.932 -12.290 1.00 58.53 109 SER A C 1
ATOM 841 O O . SER A 1 109 ? -20.672 -39.937 -11.746 1.00 58.53 109 SER A O 1
#